Protein AF-A0A970VQ27-F1 (afdb_monomer_lite)

Secondary structure (DSSP, 8-state):
--------------TT-HHHHHHHHHHHHHHHHHHHH--TTGGGT----TTTT--GGGGGGTTT--HHHHHHHHHHH--

pLDDT: mean 74.98, std 17.3, range [36.72, 90.25]

Radius of gyration: 17.55 Å; chains: 1; bounding box: 45×23×50 Å

Structure (mmCIF, N/CA/C/O backbone):
data_AF-A0A970VQ27-F1
#
_entry.id   AF-A0A970VQ27-F1
#
loop_
_atom_site.group_PDB
_atom_site.id
_atom_site.type_symbol
_atom_site.label_atom_id
_atom_site.label_alt_id
_atom_site.label_comp_id
_atom_site.label_asym_id
_atom_site.label_entity_id
_atom_site.label_seq_id
_atom_site.pdbx_PDB_ins_code
_atom_site.Cartn_x
_atom_site.Cartn_y
_atom_site.Cartn_z
_atom_site.occupancy
_atom_site.B_iso_or_equiv
_atom_site.auth_seq_id
_atom_site.auth_comp_id
_atom_site.auth_asym_id
_atom_site.auth_atom_id
_atom_site.pdbx_PDB_model_num
ATOM 1 N N . MET A 1 1 ? -30.473 -4.104 38.024 1.00 39.97 1 MET A N 1
ATOM 2 C CA . MET A 1 1 ? -29.064 -3.689 37.872 1.00 39.97 1 MET A CA 1
ATOM 3 C C . MET A 1 1 ? -28.346 -4.833 37.172 1.00 39.97 1 MET A C 1
ATOM 5 O O . MET A 1 1 ? -28.202 -5.885 37.774 1.00 39.97 1 MET A O 1
ATOM 9 N N . ARG A 1 2 ? -28.069 -4.717 35.870 1.00 38.28 2 ARG A N 1
ATOM 10 C CA . ARG A 1 2 ? -27.477 -5.800 35.069 1.00 38.28 2 ARG A CA 1
ATOM 11 C C . ARG A 1 2 ? -26.255 -5.211 34.370 1.00 38.28 2 ARG A C 1
ATOM 13 O O . ARG A 1 2 ? -26.381 -4.560 33.343 1.00 38.28 2 ARG A O 1
ATOM 20 N N . THR A 1 3 ? -25.108 -5.317 35.030 1.00 44.69 3 THR A N 1
ATOM 21 C CA . THR A 1 3 ? -23.805 -4.914 34.499 1.00 44.69 3 THR A CA 1
ATOM 22 C C . THR A 1 3 ? -23.337 -6.002 33.542 1.00 44.69 3 THR A C 1
ATOM 24 O O . THR A 1 3 ? -22.969 -7.089 33.982 1.00 44.69 3 THR A O 1
ATOM 27 N N . SER A 1 4 ? -23.393 -5.734 32.240 1.00 43.69 4 SER A N 1
ATOM 28 C CA . SER A 1 4 ? -22.677 -6.537 31.251 1.00 43.69 4 SER A CA 1
ATOM 29 C C . SER A 1 4 ? -21.210 -6.123 31.301 1.00 43.69 4 SER A C 1
ATOM 31 O O . SER A 1 4 ? -20.860 -5.041 30.837 1.00 43.69 4 SER A O 1
ATOM 33 N N . PHE A 1 5 ? -20.378 -6.955 31.921 1.00 47.16 5 PHE A N 1
ATOM 34 C CA . PHE A 1 5 ? -18.929 -6.889 31.788 1.00 47.16 5 PHE A CA 1
ATOM 35 C C . PHE A 1 5 ? -18.553 -7.605 30.489 1.00 47.16 5 PHE A C 1
ATOM 37 O O . PHE A 1 5 ? -18.734 -8.812 30.351 1.00 47.16 5 PHE A O 1
ATOM 44 N N . SER A 1 6 ? -18.112 -6.833 29.502 1.00 42.91 6 SER A N 1
ATOM 45 C CA . SER A 1 6 ? -17.386 -7.339 28.342 1.00 42.91 6 SER A CA 1
ATOM 46 C C . SER A 1 6 ? -15.914 -7.449 28.731 1.00 42.91 6 SER A C 1
ATOM 48 O O . SER A 1 6 ? -15.146 -6.499 28.586 1.00 42.91 6 SER A O 1
ATOM 50 N N . ASP A 1 7 ? -15.562 -8.603 29.290 1.00 48.28 7 ASP A N 1
ATOM 51 C CA . ASP A 1 7 ? -14.199 -9.019 29.601 1.00 48.28 7 ASP A CA 1
ATOM 52 C C . ASP A 1 7 ? -13.467 -9.448 28.318 1.00 48.28 7 ASP A C 1
ATOM 54 O O . ASP A 1 7 ? -13.562 -10.592 27.876 1.00 48.28 7 ASP A O 1
ATOM 58 N N . LEU A 1 8 ? -12.704 -8.525 27.729 1.00 46.38 8 LEU A N 1
ATOM 59 C CA . LEU A 1 8 ? -11.522 -8.849 26.928 1.00 46.38 8 LEU A CA 1
ATOM 60 C C . LEU A 1 8 ? -10.301 -8.310 27.689 1.00 46.38 8 LEU A C 1
ATOM 62 O O . LEU A 1 8 ? -10.117 -7.093 27.768 1.00 46.38 8 LEU A O 1
ATOM 66 N N . PRO A 1 9 ? -9.493 -9.185 28.312 1.00 51.53 9 PRO A N 1
ATOM 67 C CA . PRO A 1 9 ? -8.326 -8.782 29.072 1.00 51.53 9 PRO A CA 1
ATOM 68 C C . PRO A 1 9 ? -7.103 -8.724 28.148 1.00 51.53 9 PRO A C 1
ATOM 70 O O . PRO A 1 9 ? -6.658 -9.743 27.629 1.00 51.53 9 PRO A O 1
ATOM 73 N N . GLY A 1 10 ? -6.527 -7.537 27.977 1.00 39.59 10 GLY A N 1
ATOM 74 C CA . GLY A 1 10 ? -5.215 -7.356 27.347 1.00 39.59 10 GLY A CA 1
ATOM 75 C C . GLY A 1 10 ? -5.161 -6.074 26.525 1.00 39.59 10 GLY A C 1
ATOM 76 O O . GLY A 1 10 ? -5.924 -5.909 25.593 1.00 39.59 10 GLY A O 1
ATOM 77 N N . GLY A 1 11 ? -4.315 -5.093 26.793 1.00 36.72 11 GLY A N 1
ATOM 78 C CA . GLY A 1 11 ? -3.272 -4.951 27.790 1.00 36.72 11 GLY A CA 1
ATOM 79 C C . GLY A 1 11 ? -2.611 -3.591 27.553 1.00 36.72 11 GLY A C 1
ATOM 80 O O . GLY A 1 11 ? -2.403 -3.194 26.417 1.00 36.72 11 GLY A O 1
ATOM 81 N N . ALA A 1 12 ? -2.316 -2.887 28.644 1.00 45.62 12 ALA A N 1
ATOM 82 C CA . ALA A 1 12 ? -1.301 -1.838 28.757 1.00 45.62 12 ALA A CA 1
ATOM 83 C C . ALA A 1 12 ? -1.305 -0.662 27.744 1.00 45.62 12 ALA A C 1
ATOM 85 O O . ALA A 1 12 ? -0.492 -0.590 26.834 1.00 45.62 12 ALA A O 1
ATOM 86 N N . GLY A 1 13 ? -2.084 0.374 28.080 1.00 42.56 13 GLY A N 1
ATOM 87 C CA . GLY A 1 13 ? -1.545 1.733 28.216 1.00 42.56 13 GLY A CA 1
ATOM 88 C C . GLY A 1 13 ? -1.357 2.588 26.961 1.00 42.56 13 GLY A C 1
ATOM 89 O O . GLY A 1 13 ? -0.241 2.705 26.480 1.00 42.56 13 GLY A O 1
ATOM 90 N N . HIS A 1 14 ? -2.385 3.358 26.587 1.00 45.66 14 HIS A N 1
ATOM 91 C CA . HIS A 1 14 ? -2.329 4.832 26.527 1.00 45.66 14 HIS A CA 1
ATOM 92 C C . HIS A 1 14 ? -3.668 5.390 26.018 1.00 45.66 14 HIS A C 1
ATOM 94 O O . HIS A 1 14 ? -3.833 5.736 24.856 1.00 45.66 14 HIS A O 1
ATOM 100 N N . VAL A 1 15 ? -4.616 5.622 26.930 1.00 47.34 15 VAL A N 1
ATOM 101 C CA . VAL A 1 15 ? -5.872 6.374 26.682 1.00 47.34 15 VAL A CA 1
ATOM 102 C C . VAL A 1 15 ? -5.594 7.881 26.428 1.00 47.34 15 VAL A C 1
ATOM 104 O O . VAL A 1 15 ? -6.438 8.750 26.600 1.00 47.34 15 VAL A O 1
ATOM 107 N N . ARG A 1 16 ? -4.369 8.223 26.012 1.00 45.78 16 ARG A N 1
ATOM 108 C CA . ARG A 1 16 ? -3.860 9.583 25.808 1.00 45.78 16 ARG A CA 1
ATOM 109 C C . ARG A 1 16 ? -3.038 9.695 24.515 1.00 45.78 16 ARG A C 1
ATOM 111 O O . ARG A 1 16 ? -2.087 10.460 24.483 1.00 45.78 16 ARG A O 1
ATOM 118 N N . ASN A 1 17 ? -3.373 8.902 23.493 1.00 52.78 17 ASN A N 1
ATOM 119 C CA . ASN A 1 17 ? -2.721 8.918 22.173 1.00 52.78 17 ASN A CA 1
ATOM 120 C C . ASN A 1 17 ? -3.704 8.929 20.992 1.00 52.78 17 ASN A C 1
ATOM 122 O O . ASN A 1 17 ? -3.288 8.961 19.842 1.00 52.78 17 ASN A O 1
ATOM 126 N N . ILE A 1 18 ? -5.010 8.961 21.268 1.00 52.47 18 ILE A N 1
ATOM 127 C CA . ILE A 1 18 ? -6.074 8.708 20.287 1.00 52.47 18 ILE A CA 1
ATOM 128 C C . ILE A 1 18 ? -6.032 9.689 19.105 1.00 52.47 18 ILE A C 1
ATOM 130 O O . ILE A 1 18 ? -6.417 9.314 18.012 1.00 52.47 18 ILE A O 1
ATOM 134 N N . ALA A 1 19 ? -5.531 10.917 19.266 1.00 58.00 19 ALA A N 1
ATOM 135 C CA . ALA A 1 19 ? -5.4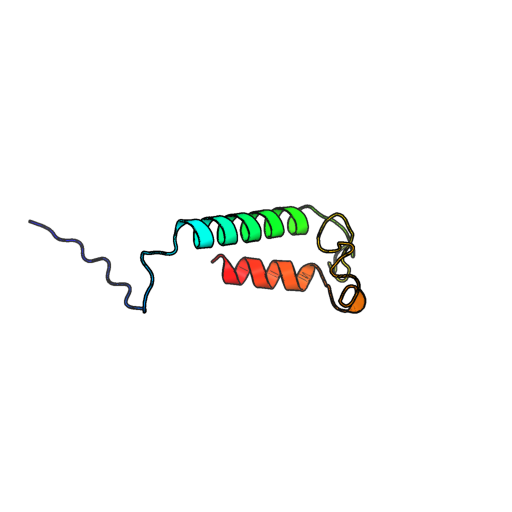30 11.858 18.147 1.00 58.00 19 ALA A CA 1
ATOM 136 C C . ALA A 1 19 ? -4.306 11.498 17.156 1.00 58.00 19 ALA A C 1
ATOM 138 O O . ALA A 1 19 ? -4.522 11.553 15.950 1.00 58.00 19 ALA A O 1
ATOM 139 N N . GLU A 1 20 ? -3.120 11.112 17.634 1.00 65.44 20 GLU A N 1
ATOM 140 C CA . GLU A 1 20 ? -2.021 10.684 16.753 1.00 65.44 20 GLU A CA 1
ATOM 141 C C . GLU A 1 20 ? -2.226 9.254 16.256 1.00 65.44 20 GLU A C 1
ATOM 143 O O . GLU A 1 20 ? -1.987 8.966 15.088 1.00 65.44 20 GLU A O 1
ATOM 148 N N . GLU A 1 21 ? -2.740 8.378 17.116 1.00 72.44 21 GLU A N 1
ATOM 149 C CA . GLU A 1 21 ? -3.043 6.990 16.790 1.00 72.44 21 GLU A CA 1
ATOM 150 C C . GLU A 1 21 ? -4.206 6.881 15.803 1.00 72.44 21 GLU A C 1
ATOM 152 O O . GLU A 1 21 ? -4.094 6.132 14.841 1.00 72.44 21 GLU A O 1
ATOM 157 N N . ALA A 1 22 ? -5.275 7.678 15.948 1.00 76.88 22 ALA A N 1
ATOM 158 C CA . ALA A 1 22 ? -6.350 7.714 14.954 1.00 76.88 22 ALA A CA 1
ATOM 159 C C . ALA A 1 22 ? -5.871 8.284 13.615 1.00 76.88 22 ALA A C 1
ATOM 161 O O . ALA A 1 22 ? -6.285 7.797 12.569 1.00 76.88 22 ALA A O 1
ATOM 162 N N . ASN A 1 23 ? -4.978 9.281 13.623 1.00 81.44 23 ASN A N 1
ATOM 163 C CA . ASN A 1 23 ? -4.377 9.790 12.390 1.00 81.44 23 ASN A CA 1
ATOM 164 C C . ASN A 1 23 ? -3.467 8.745 11.729 1.00 81.44 23 ASN A C 1
ATOM 166 O O . ASN A 1 23 ? -3.469 8.620 10.506 1.00 81.44 23 ASN A O 1
ATOM 170 N N . LEU A 1 24 ? -2.710 7.983 12.523 1.00 82.25 24 LEU A N 1
ATOM 171 C CA . LEU A 1 24 ? -1.884 6.885 12.033 1.00 82.25 24 LEU A CA 1
ATOM 172 C C . LEU A 1 24 ? -2.753 5.759 11.463 1.00 82.25 24 LEU A C 1
ATOM 174 O O . LEU A 1 24 ? -2.502 5.318 10.348 1.00 82.25 24 LEU A O 1
ATOM 178 N N . LEU A 1 25 ? -3.800 5.347 12.180 1.00 83.75 25 LEU A N 1
ATOM 179 C CA . LEU A 1 25 ? -4.796 4.380 11.717 1.00 83.75 25 LEU A CA 1
ATOM 180 C C . LEU A 1 25 ? -5.436 4.836 10.406 1.00 83.75 25 LEU A C 1
ATOM 182 O O . LEU A 1 25 ? -5.379 4.102 9.427 1.00 83.75 25 LEU A O 1
ATOM 186 N N . ALA A 1 26 ? -5.927 6.074 10.337 1.00 86.50 26 ALA A N 1
ATOM 187 C CA . ALA A 1 26 ? -6.501 6.633 9.116 1.00 86.50 26 ALA A CA 1
ATOM 188 C C . ALA A 1 26 ? -5.486 6.662 7.959 1.00 86.50 26 ALA A C 1
ATOM 190 O O . ALA A 1 26 ? -5.838 6.402 6.809 1.00 86.50 26 ALA A O 1
ATOM 191 N N . ALA A 1 27 ? -4.211 6.947 8.239 1.00 86.94 27 ALA A N 1
ATOM 192 C CA . ALA A 1 27 ? -3.155 6.890 7.233 1.00 86.94 27 ALA A CA 1
ATOM 193 C C . ALA A 1 27 ? -2.884 5.452 6.756 1.00 86.94 27 ALA A C 1
ATOM 195 O O . ALA A 1 27 ? -2.678 5.238 5.558 1.00 86.94 27 ALA A O 1
ATOM 196 N N . LEU A 1 28 ? -2.906 4.465 7.656 1.00 87.31 28 LEU A N 1
ATOM 197 C CA . LEU A 1 28 ? -2.734 3.045 7.335 1.00 87.31 28 LEU A CA 1
ATOM 198 C C . LEU A 1 28 ? -3.921 2.506 6.529 1.00 87.31 28 LEU A C 1
ATOM 200 O O . LEU A 1 28 ? -3.708 1.884 5.490 1.00 87.31 28 LEU A O 1
ATOM 204 N N . GLU A 1 29 ? -5.152 2.813 6.939 1.00 89.12 29 GLU A N 1
ATOM 205 C CA . GLU A 1 29 ? -6.379 2.490 6.202 1.00 89.12 29 GLU A CA 1
ATOM 206 C C . GLU A 1 29 ? -6.348 3.105 4.805 1.00 89.12 29 GLU A C 1
ATOM 208 O O . GLU A 1 29 ? -6.547 2.419 3.801 1.00 89.12 29 GLU A O 1
ATOM 213 N N . ARG A 1 30 ? -6.002 4.394 4.712 1.00 90.19 30 ARG A N 1
ATOM 214 C CA . ARG A 1 30 ? -5.889 5.073 3.423 1.00 90.19 30 ARG A CA 1
ATOM 215 C C . ARG A 1 30 ? -4.810 4.447 2.548 1.00 90.19 30 ARG A C 1
ATOM 217 O O . ARG A 1 30 ? -5.004 4.310 1.341 1.00 90.19 30 ARG A O 1
ATOM 224 N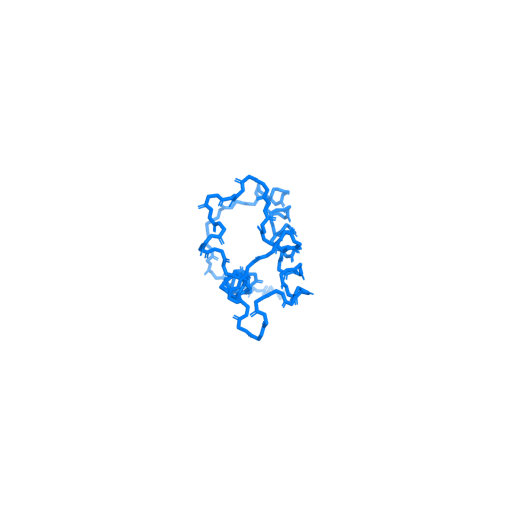 N . THR A 1 31 ? -3.687 4.052 3.142 1.00 88.25 31 THR A N 1
ATOM 225 C CA . THR A 1 31 ? -2.624 3.338 2.431 1.00 88.25 31 THR A CA 1
ATOM 226 C C . THR A 1 31 ? -3.150 2.013 1.892 1.00 88.25 31 THR A C 1
ATOM 228 O O . THR A 1 31 ? -2.976 1.758 0.701 1.00 88.25 31 THR A O 1
ATOM 231 N N . LEU A 1 32 ? -3.849 1.221 2.716 1.00 89.38 32 LEU A N 1
ATOM 232 C CA . LEU A 1 32 ? -4.471 -0.045 2.324 1.00 89.38 32 LEU A CA 1
ATOM 233 C C . LEU A 1 32 ? -5.449 0.144 1.158 1.00 89.38 32 LEU A C 1
ATOM 235 O O . LEU A 1 32 ? -5.392 -0.607 0.184 1.00 89.38 32 LEU A O 1
ATOM 239 N N . GLU A 1 33 ? -6.298 1.170 1.197 1.00 90.25 33 GLU A N 1
ATOM 240 C CA . GLU A 1 33 ? -7.200 1.487 0.087 1.00 90.25 33 GLU A CA 1
ATOM 241 C C . GLU A 1 33 ? -6.445 1.785 -1.213 1.00 90.25 33 GLU A C 1
ATOM 243 O O . GLU A 1 33 ? -6.830 1.308 -2.281 1.00 90.25 33 GLU A O 1
ATOM 248 N N . ILE A 1 34 ? -5.377 2.585 -1.142 1.00 89.62 34 ILE A N 1
ATOM 249 C CA . ILE A 1 34 ? -4.583 2.963 -2.315 1.00 89.62 34 ILE A CA 1
ATOM 250 C C . ILE A 1 34 ? -3.909 1.726 -2.915 1.00 89.62 34 ILE A C 1
ATOM 252 O O . ILE A 1 34 ? -3.987 1.512 -4.127 1.00 89.62 34 ILE A O 1
ATOM 256 N N . VAL A 1 35 ? -3.259 0.897 -2.090 1.00 88.62 35 VAL A N 1
ATOM 257 C CA . VAL A 1 35 ? -2.588 -0.313 -2.583 1.00 88.62 35 VAL A CA 1
ATOM 258 C C . VAL A 1 35 ? -3.586 -1.338 -3.115 1.00 88.62 35 VAL A C 1
ATOM 260 O O . VAL A 1 35 ? -3.293 -1.979 -4.118 1.00 88.62 35 VAL A O 1
ATOM 263 N N . SER A 1 36 ? -4.777 -1.437 -2.526 1.00 85.81 36 SER A N 1
ATOM 264 C CA . SER A 1 36 ? -5.821 -2.369 -2.973 1.00 85.81 36 SER A CA 1
ATOM 265 C C . SER A 1 36 ? -6.478 -1.947 -4.289 1.00 85.81 36 SER A C 1
ATOM 267 O O . SER A 1 36 ? -6.937 -2.797 -5.040 1.00 85.81 36 SER A O 1
ATOM 269 N N . ARG A 1 37 ? -6.527 -0.641 -4.585 1.00 87.56 3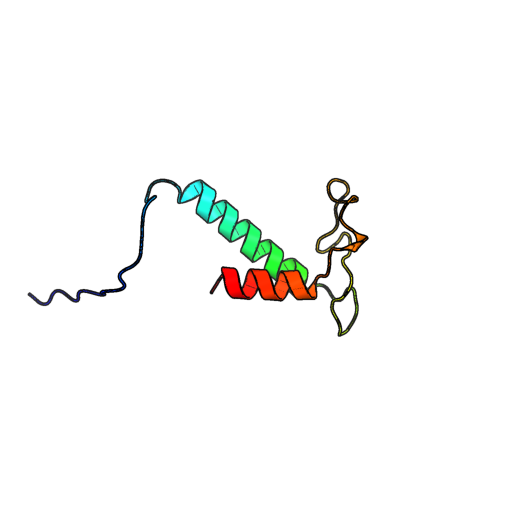7 ARG A N 1
ATOM 270 C CA . ARG A 1 37 ? -7.067 -0.102 -5.850 1.00 87.56 37 ARG A CA 1
ATOM 271 C C . ARG A 1 37 ? -6.051 -0.043 -6.982 1.00 87.56 37 ARG A C 1
ATOM 273 O O . ARG A 1 37 ? -6.405 0.305 -8.103 1.00 87.56 37 ARG A O 1
ATOM 280 N N . CYS A 1 38 ? -4.780 -0.264 -6.683 1.00 86.56 38 CYS A N 1
ATOM 281 C CA . CYS A 1 38 ? -3.746 -0.262 -7.697 1.00 86.56 38 CYS A CA 1
ATOM 282 C C . CYS A 1 38 ? -3.693 -1.638 -8.376 1.00 86.56 38 CYS A C 1
ATOM 284 O O . CYS A 1 38 ? -3.950 -2.646 -7.728 1.00 86.56 38 CYS A O 1
ATOM 286 N N . ASP A 1 39 ? -3.205 -1.710 -9.618 1.00 84.38 39 ASP A N 1
ATOM 287 C CA . ASP A 1 39 ? -2.983 -2.963 -10.374 1.00 84.38 39 ASP A CA 1
ATOM 288 C C . ASP A 1 39 ? -1.504 -3.174 -10.788 1.00 84.38 39 ASP A C 1
ATOM 290 O O . ASP A 1 39 ? -1.176 -4.011 -11.629 1.00 84.38 39 ASP A O 1
ATOM 294 N N . CYS A 1 40 ? -0.567 -2.423 -10.193 1.00 84.06 40 CYS A N 1
ATOM 295 C CA . CYS A 1 40 ? 0.868 -2.622 -10.407 1.00 84.06 40 CYS A CA 1
ATOM 296 C C . CYS A 1 40 ? 1.369 -4.010 -9.946 1.00 84.06 40 CYS A C 1
ATOM 298 O O . CYS A 1 40 ? 0.999 -4.520 -8.892 1.00 84.06 40 CYS A O 1
ATOM 300 N N . GLY A 1 41 ? 2.245 -4.630 -10.743 1.00 75.56 41 GLY A N 1
ATOM 301 C CA . GLY A 1 41 ? 2.750 -5.989 -10.483 1.00 75.56 41 GLY A CA 1
AT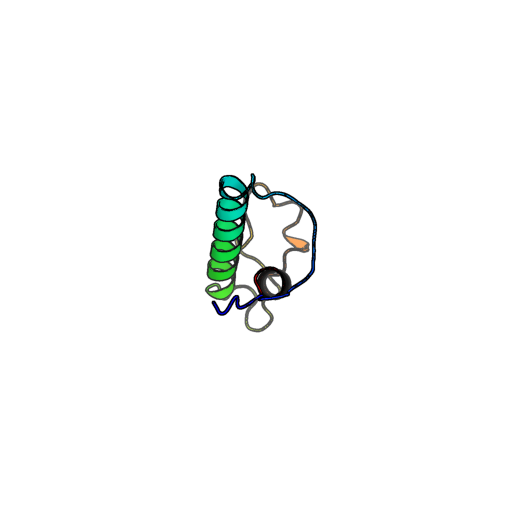OM 302 C C . GLY A 1 41 ? 1.789 -7.105 -10.897 1.00 75.56 41 GLY A C 1
ATOM 303 O O . GLY A 1 41 ? 2.004 -8.259 -10.536 1.00 75.56 41 GLY A O 1
ATOM 304 N N . GLY A 1 42 ? 0.728 -6.771 -11.643 1.00 80.75 42 GLY A N 1
ATOM 305 C CA . GLY A 1 42 ? -0.239 -7.738 -12.157 1.00 80.75 42 GLY A CA 1
ATOM 306 C C . GLY A 1 42 ? -0.885 -8.568 -11.045 1.00 80.75 42 GLY A C 1
ATOM 307 O O . GLY A 1 42 ? -1.024 -8.110 -9.910 1.00 80.75 42 GLY A O 1
ATOM 308 N N . GLU A 1 43 ? -1.234 -9.816 -11.361 1.00 76.00 43 GLU A N 1
ATOM 309 C CA . GLU A 1 43 ? -1.884 -10.740 -10.418 1.00 76.00 43 GLU A CA 1
ATOM 310 C C . GLU A 1 43 ? -1.040 -11.036 -9.171 1.00 76.00 43 GLU A C 1
ATOM 312 O O . GLU A 1 43 ? -1.578 -11.379 -8.123 1.00 76.00 43 GLU A O 1
ATOM 317 N N . ARG A 1 44 ? 0.288 -10.892 -9.262 1.00 76.38 44 ARG A N 1
ATOM 318 C CA . ARG A 1 44 ? 1.208 -11.216 -8.165 1.00 76.38 44 ARG A CA 1
ATOM 319 C C . ARG A 1 44 ? 1.423 -10.065 -7.192 1.00 76.38 44 ARG A C 1
ATOM 321 O O . ARG A 1 44 ? 1.990 -10.299 -6.128 1.00 76.38 44 ARG A O 1
ATOM 328 N N . ALA A 1 45 ? 1.012 -8.841 -7.547 1.00 82.56 45 ALA A N 1
ATOM 329 C CA . ALA A 1 45 ? 1.241 -7.644 -6.735 1.00 82.56 45 ALA A CA 1
ATOM 330 C C . ALA A 1 45 ? 2.713 -7.510 -6.270 1.00 82.56 45 ALA A C 1
ATOM 332 O O . ALA A 1 45 ? 3.001 -7.003 -5.182 1.00 82.56 45 ALA A O 1
ATOM 333 N N . ASP A 1 46 ? 3.654 -8.007 -7.076 1.00 83.50 46 ASP A N 1
ATOM 334 C CA . ASP A 1 46 ? 5.066 -8.190 -6.723 1.00 83.50 46 ASP A CA 1
ATOM 335 C C . ASP A 1 46 ? 5.928 -6.965 -7.038 1.00 83.50 46 ASP A C 1
ATOM 337 O O . ASP A 1 46 ? 7.137 -6.972 -6.809 1.00 83.50 46 ASP A O 1
ATOM 341 N N . THR A 1 47 ? 5.300 -5.896 -7.519 1.00 84.75 47 THR A N 1
ATOM 342 C CA . THR A 1 47 ? 5.939 -4.604 -7.740 1.00 84.75 47 THR A CA 1
ATOM 343 C C . THR A 1 47 ? 5.202 -3.511 -6.979 1.00 84.75 47 THR A C 1
ATOM 345 O O . THR A 1 47 ? 4.131 -3.710 -6.404 1.00 84.75 47 THR A O 1
ATOM 348 N N . SER A 1 48 ? 5.808 -2.334 -6.959 1.00 86.50 48 SER A N 1
ATOM 349 C CA . SER A 1 48 ? 5.241 -1.112 -6.413 1.00 86.50 48 SER A CA 1
ATOM 350 C C . SER A 1 48 ? 5.388 0.001 -7.448 1.00 86.50 48 SER A C 1
ATOM 352 O O . SER A 1 48 ? 6.281 -0.028 -8.293 1.00 86.50 48 SER A O 1
ATOM 354 N N . CYS A 1 49 ? 4.506 0.995 -7.414 1.00 87.94 49 CYS A N 1
ATOM 355 C CA . CYS A 1 49 ? 4.552 2.151 -8.304 1.00 87.94 49 CYS A CA 1
ATOM 356 C C . CYS A 1 49 ? 4.418 3.447 -7.502 1.00 87.94 49 CYS A C 1
ATOM 358 O O . CYS A 1 49 ? 4.067 3.427 -6.319 1.00 87.94 49 CYS A O 1
ATOM 360 N N . TYR A 1 50 ? 4.674 4.581 -8.158 1.00 85.00 50 TYR A N 1
ATOM 361 C CA . TYR A 1 50 ? 4.541 5.906 -7.543 1.00 85.00 50 TYR A CA 1
ATOM 362 C C . TYR A 1 50 ? 3.103 6.262 -7.147 1.00 85.00 50 TYR A C 1
ATOM 364 O O . TYR A 1 50 ? 2.890 7.148 -6.329 1.00 85.00 50 TYR A O 1
ATOM 372 N N . GLY A 1 51 ? 2.114 5.559 -7.705 1.00 83.12 51 GLY A N 1
ATOM 373 C CA . GLY A 1 51 ? 0.708 5.719 -7.343 1.00 83.12 51 GLY A CA 1
ATOM 374 C C . GLY A 1 51 ? 0.271 4.899 -6.130 1.00 83.12 51 GLY A C 1
ATOM 375 O O . GLY A 1 51 ? -0.854 5.090 -5.683 1.00 83.12 51 GLY A O 1
ATOM 376 N N . CYS A 1 52 ? 1.108 3.987 -5.613 1.00 86.12 52 CYS A N 1
ATOM 377 C CA . CYS A 1 52 ? 0.740 3.145 -4.473 1.00 86.12 52 CYS A CA 1
ATOM 378 C C . CYS A 1 52 ? 1.686 3.262 -3.277 1.00 86.12 52 CYS A C 1
ATOM 380 O O . CYS A 1 52 ? 1.258 3.659 -2.201 1.00 86.12 52 CYS A O 1
ATOM 382 N N . LEU A 1 53 ? 2.964 2.927 -3.458 1.00 84.25 53 LEU A N 1
ATOM 383 C CA . LEU A 1 53 ? 3.929 2.804 -2.362 1.00 84.25 53 LEU A CA 1
ATOM 384 C C . LEU A 1 53 ? 5.210 3.585 -2.609 1.00 84.25 53 LEU A C 1
ATOM 386 O O . LEU A 1 53 ? 5.911 3.901 -1.655 1.00 84.25 53 LEU A O 1
ATOM 390 N N . ARG A 1 54 ? 5.556 3.886 -3.863 1.00 87.56 54 ARG A N 1
ATOM 391 C CA . ARG A 1 54 ? 6.806 4.581 -4.170 1.00 87.56 54 ARG A CA 1
ATOM 392 C C . ARG A 1 54 ? 6.620 6.086 -4.018 1.00 87.56 54 ARG A C 1
ATOM 394 O O . ARG A 1 54 ? 5.680 6.669 -4.541 1.00 87.56 54 ARG A O 1
ATOM 401 N N . ASN A 1 55 ? 7.565 6.732 -3.361 1.00 86.62 55 ASN A N 1
ATOM 402 C CA . ASN A 1 55 ? 7.779 8.166 -3.450 1.00 86.62 55 ASN A CA 1
ATOM 403 C C . ASN A 1 55 ? 9.285 8.448 -3.605 1.00 86.62 55 ASN A C 1
ATOM 405 O O . ASN A 1 55 ? 10.121 7.544 -3.568 1.00 86.62 55 ASN A O 1
ATOM 409 N N . TYR A 1 56 ? 9.648 9.711 -3.799 1.00 83.50 56 TYR A N 1
ATOM 410 C CA . TYR A 1 56 ? 11.050 10.097 -3.967 1.00 83.50 56 TYR A CA 1
ATOM 411 C C . TYR A 1 56 ? 11.914 9.881 -2.712 1.00 83.50 56 TYR A C 1
ATOM 413 O O . TYR A 1 56 ? 13.105 9.617 -2.838 1.00 83.50 56 TYR A O 1
ATOM 421 N N . GLY A 1 57 ? 11.336 9.955 -1.517 1.00 85.12 57 GLY A N 1
ATOM 422 C CA . GLY A 1 57 ? 12.012 9.726 -0.239 1.00 85.12 57 GLY A CA 1
ATOM 423 C C . GLY A 1 57 ? 12.246 8.255 0.119 1.00 85.12 57 GLY A C 1
ATOM 424 O O . GLY A 1 57 ? 13.085 7.983 0.971 1.00 85.12 57 GLY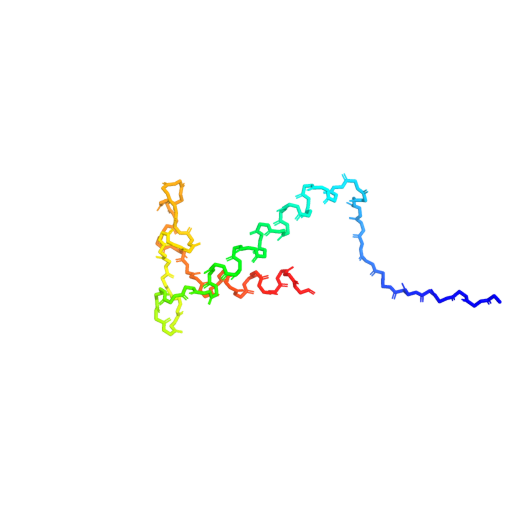 A O 1
ATOM 425 N N . ASN A 1 58 ? 11.567 7.302 -0.528 1.00 86.00 58 ASN A N 1
ATOM 426 C CA . ASN A 1 58 ? 11.742 5.867 -0.267 1.00 86.00 58 ASN A CA 1
ATOM 427 C C . ASN A 1 58 ? 12.412 5.100 -1.421 1.00 86.00 58 ASN A C 1
ATOM 429 O O . ASN A 1 58 ? 12.323 3.878 -1.491 1.00 86.00 58 ASN A O 1
ATOM 433 N N . GLN A 1 59 ? 13.133 5.807 -2.301 1.00 84.25 59 GLN A N 1
ATOM 434 C CA . GLN A 1 59 ? 13.879 5.213 -3.423 1.00 84.25 59 GLN A CA 1
ATOM 435 C C . GLN A 1 59 ? 14.818 4.078 -3.003 1.00 84.25 59 GLN A C 1
ATOM 437 O O . GLN A 1 59 ? 14.925 3.084 -3.711 1.00 84.25 59 GLN A O 1
ATOM 442 N N . TYR A 1 60 ? 15.435 4.182 -1.824 1.00 87.50 60 TYR A N 1
ATOM 443 C CA . TYR A 1 60 ? 16.355 3.172 -1.295 1.00 87.50 60 TYR A CA 1
ATOM 444 C C . TYR A 1 60 ? 15.713 1.793 -1.061 1.00 87.50 60 TYR A C 1
ATOM 446 O O . TYR A 1 60 ? 16.434 0.810 -0.927 1.00 87.50 60 TYR A O 1
ATOM 454 N N . CYS A 1 61 ? 14.382 1.704 -0.975 1.00 84.06 61 CYS A N 1
ATOM 455 C CA . CYS A 1 61 ? 13.664 0.450 -0.753 1.00 84.06 61 CYS A CA 1
ATOM 456 C C . CYS A 1 61 ? 12.732 0.062 -1.911 1.00 84.06 61 CYS A C 1
ATOM 458 O O . CYS A 1 61 ? 11.968 -0.894 -1.784 1.00 84.06 61 CYS A O 1
ATOM 460 N N . HIS A 1 62 ? 12.810 0.735 -3.067 1.00 83.81 62 HIS A N 1
ATOM 461 C CA . HIS A 1 62 ? 11.979 0.410 -4.240 1.00 83.81 62 HIS A CA 1
ATOM 462 C C . HIS A 1 62 ? 12.153 -1.028 -4.739 1.00 83.81 62 HIS A C 1
ATOM 464 O O . HIS A 1 62 ? 11.195 -1.585 -5.282 1.00 83.81 62 HIS A O 1
ATOM 470 N N . ASP A 1 63 ? 13.327 -1.624 -4.519 1.00 82.31 63 ASP A N 1
ATOM 471 C CA . ASP A 1 63 ? 13.655 -3.000 -4.912 1.00 82.31 63 ASP A CA 1
ATOM 472 C C . ASP A 1 63 ? 13.014 -4.067 -4.013 1.00 82.31 63 ASP A C 1
ATOM 474 O O . ASP A 1 63 ? 12.764 -5.189 -4.452 1.00 82.31 63 ASP A O 1
ATOM 478 N N . VAL A 1 64 ? 12.718 -3.728 -2.754 1.00 84.50 64 VAL A N 1
ATOM 479 C CA . VAL A 1 64 ? 12.108 -4.653 -1.779 1.00 84.50 64 VAL A CA 1
ATOM 480 C C . VAL A 1 64 ? 10.619 -4.387 -1.560 1.00 84.50 64 VAL A C 1
ATOM 482 O O . VAL A 1 64 ? 9.915 -5.230 -1.004 1.00 84.50 64 VAL A O 1
ATOM 485 N N . LEU A 1 65 ? 10.118 -3.232 -2.009 1.00 83.75 65 LEU A N 1
ATOM 486 C CA . LE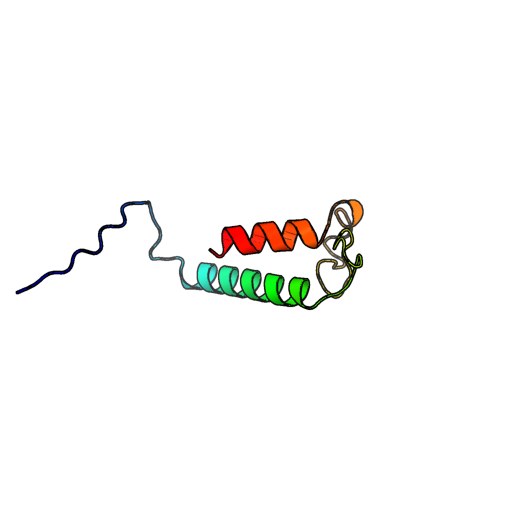U A 1 65 ? 8.717 -2.845 -1.881 1.00 83.75 65 LEU A CA 1
ATOM 487 C C . LEU A 1 65 ? 7.826 -3.662 -2.819 1.00 83.75 65 LEU A C 1
ATOM 489 O O . LEU A 1 65 ? 7.710 -3.373 -4.015 1.00 83.75 65 LEU A O 1
ATOM 493 N N . LYS A 1 66 ? 7.126 -4.630 -2.226 1.00 86.88 66 LYS A N 1
ATOM 494 C CA . LYS A 1 66 ? 6.100 -5.444 -2.876 1.00 86.88 66 LYS A CA 1
ATOM 495 C C . LYS A 1 66 ? 4.737 -5.104 -2.312 1.00 86.88 66 LYS A C 1
ATOM 497 O O . LYS A 1 66 ? 4.522 -5.175 -1.103 1.00 86.88 66 LYS A O 1
ATOM 502 N N . ARG A 1 67 ? 3.809 -4.757 -3.197 1.00 87.69 67 ARG A N 1
ATOM 503 C CA . ARG A 1 67 ? 2.460 -4.360 -2.810 1.00 87.69 67 ARG A CA 1
ATOM 504 C C . ARG A 1 67 ? 1.710 -5.474 -2.083 1.00 87.69 67 ARG A C 1
ATOM 506 O O . ARG A 1 67 ? 1.066 -5.184 -1.084 1.00 87.69 67 ARG A O 1
ATOM 513 N N . GLY A 1 68 ? 1.826 -6.721 -2.542 1.00 86.88 68 GLY A N 1
ATOM 514 C CA . GLY A 1 68 ? 1.140 -7.869 -1.939 1.00 86.88 68 GLY A CA 1
ATOM 515 C C . GLY A 1 68 ? 1.452 -8.032 -0.450 1.00 86.88 68 GLY A C 1
ATOM 516 O O . GLY A 1 68 ? 0.539 -8.098 0.363 1.00 86.88 68 GLY A O 1
ATOM 517 N N . TYR A 1 69 ? 2.734 -7.970 -0.079 1.00 87.56 69 TYR A N 1
ATOM 518 C CA . TYR A 1 69 ? 3.151 -8.078 1.324 1.00 87.56 69 TYR A CA 1
ATOM 519 C C . TYR A 1 69 ? 2.635 -6.929 2.185 1.00 87.56 69 TYR A C 1
ATOM 521 O O . TYR A 1 69 ? 2.282 -7.138 3.340 1.00 87.56 69 TYR A O 1
ATOM 529 N N . VAL A 1 70 ? 2.570 -5.715 1.632 1.00 87.38 70 VAL A N 1
ATOM 530 C CA . VAL A 1 70 ? 2.027 -4.563 2.360 1.00 87.38 70 VAL A CA 1
ATOM 531 C C . VAL A 1 70 ? 0.517 -4.699 2.552 1.00 87.38 70 VAL A C 1
ATOM 533 O O . VAL A 1 70 ? 0.034 -4.402 3.638 1.00 87.38 70 VAL A O 1
ATOM 536 N N . ILE A 1 71 ? -0.220 -5.179 1.545 1.00 87.75 71 ILE A N 1
ATOM 537 C CA . ILE A 1 71 ? -1.660 -5.455 1.669 1.00 87.75 71 ILE A CA 1
ATOM 538 C C . ILE A 1 71 ? -1.902 -6.475 2.781 1.00 87.75 71 ILE A C 1
ATOM 540 O O . ILE A 1 71 ? -2.690 -6.205 3.679 1.00 87.75 71 ILE A O 1
ATOM 544 N N . GLU A 1 72 ? -1.205 -7.614 2.750 1.00 88.81 72 GLU A N 1
ATOM 545 C CA . GLU A 1 72 ? -1.348 -8.651 3.777 1.00 88.81 72 GLU A CA 1
ATOM 546 C C . GLU A 1 72 ? -0.987 -8.124 5.165 1.00 88.81 72 GLU A C 1
ATOM 548 O O . GLU A 1 72 ? -1.732 -8.335 6.120 1.00 88.81 72 GLU A O 1
ATOM 553 N N . PHE A 1 73 ? 0.129 -7.406 5.288 1.00 88.44 73 PHE A N 1
ATOM 554 C CA . PHE A 1 73 ? 0.563 -6.843 6.561 1.00 88.44 73 PHE A CA 1
ATOM 555 C C . PHE A 1 73 ? -0.462 -5.855 7.129 1.00 88.44 73 PHE A C 1
ATOM 557 O O . PHE A 1 73 ? -0.848 -5.977 8.288 1.00 88.44 73 PHE A O 1
ATOM 564 N N . LEU A 1 74 ? -0.933 -4.907 6.315 1.00 86.75 74 LEU A N 1
ATOM 565 C CA . LEU A 1 74 ? -1.916 -3.910 6.740 1.00 86.75 74 LEU A CA 1
ATOM 566 C C . LEU A 1 74 ? -3.275 -4.544 7.046 1.00 86.75 74 LEU A C 1
ATOM 568 O O . LEU A 1 74 ? -3.909 -4.147 8.015 1.00 86.75 74 LEU A O 1
ATOM 572 N N . ALA A 1 75 ? -3.705 -5.542 6.272 1.00 87.12 75 ALA A N 1
ATOM 573 C CA . ALA A 1 75 ? -4.949 -6.260 6.530 1.00 87.12 75 ALA A CA 1
ATOM 574 C C . ALA A 1 75 ? -4.913 -7.005 7.873 1.00 87.12 75 ALA A C 1
ATOM 576 O O . ALA A 1 75 ? -5.888 -6.949 8.608 1.00 87.12 75 ALA A O 1
ATOM 577 N N . ASN A 1 76 ? -3.791 -7.650 8.217 1.00 87.31 76 ASN A N 1
ATOM 578 C CA . ASN A 1 76 ? -3.627 -8.307 9.519 1.00 87.31 76 ASN A CA 1
ATOM 579 C C . ASN A 1 76 ? -3.472 -7.304 10.674 1.00 87.31 76 ASN A C 1
ATOM 581 O O . ASN A 1 76 ? -3.872 -7.598 11.793 1.00 87.31 76 ASN A O 1
ATOM 585 N N . LEU A 1 77 ? -2.859 -6.142 10.426 1.00 83.00 77 LEU A N 1
ATOM 586 C CA . LEU A 1 77 ? -2.642 -5.114 11.448 1.00 83.00 77 LEU A CA 1
ATOM 587 C C . LEU A 1 77 ? -3.928 -4.350 11.804 1.00 83.00 77 LEU A C 1
ATOM 589 O O . LEU A 1 77 ? -4.063 -3.896 12.934 1.00 83.00 77 LEU A O 1
ATOM 593 N N . LEU A 1 78 ? -4.829 -4.173 10.833 1.00 78.88 78 LEU A N 1
ATOM 594 C CA . LEU A 1 78 ? -6.095 -3.443 10.979 1.00 78.88 78 LEU A CA 1
ATOM 595 C C . LEU A 1 78 ? -7.287 -4.350 11.356 1.00 78.88 78 LEU A C 1
ATOM 597 O O . LEU A 1 78 ? -8.417 -3.865 11.403 1.00 78.88 78 LEU A O 1
ATOM 601 N N . GLN A 1 79 ? -7.050 -5.648 11.584 1.00 61.06 79 GLN A N 1
ATOM 602 C CA . GLN A 1 79 ? -8.036 -6.604 12.113 1.00 61.06 79 GLN A CA 1
ATOM 603 C C . GLN A 1 79 ? -8.212 -6.470 13.627 1.00 61.06 79 GLN A C 1
ATOM 605 O O . GLN A 1 79 ? -9.366 -6.662 14.075 1.00 61.06 79 GLN A O 1
#

Sequence (79 aa):
MRTSFSDLPGGAGHVRNIAEEANLLAALERTLEIVSRCDCGGERADTSCYGCLRNYGNQYCHDVLKRGYVIEFLANLLQ

Foldseek 3Di:
DDDDDPDDDDDDDDPPCCVVVVVVLVVLVVLLVQLVPDQPPHPQQQADDPSHPDDPVCPVCRVVDRSVVSNVVSVVVND